Protein AF-A0A9X6TG37-F1 (afdb_monomer_lite)

Secondary structure (DSSP, 8-state):
-------S-------PPPPTTTT------------TT--TTT---------TT--GGGT----------SS-SS--S--HHHHHHHHHTT----SEEEETTTTEEEEE-TTSSSEEEEESSPP---S---TTT---S---S---S--EEEEEETTEEEEEEEETTEEEEEE--

Foldseek 3Di:
DPDDDDPPDDDDDDDDDDDLVVPDDDDDDDDDDDDPPDDPVRDDDDDDDDDPPDDVVSVDDDDDPDDADPDDDDHDPDDVVVQVVQVVVVHDDDQKDDPDVQQWMWGQDPVNPDIDTDGVDDDDDPDDQDLVRGPPPDDDPDLAFDDWHFHQDPVGTFIWGQDPVGIDTDDPD

Structure (mmCIF, N/CA/C/O backbone):
data_AF-A0A9X6TG37-F1
#
_entry.id   AF-A0A9X6TG37-F1
#
loop_
_atom_site.group_PDB
_atom_site.id
_atom_site.type_symbol
_atom_site.label_atom_id
_atom_site.label_alt_id
_atom_site.label_comp_id
_atom_site.label_asym_id
_atom_site.label_entity_id
_atom_site.label_seq_id
_atom_site.pdbx_PDB_ins_code
_atom_site.Cartn_x
_atom_site.Cartn_y
_atom_site.Cartn_z
_atom_site.occupancy
_atom_site.B_iso_or_equiv
_atom_site.auth_seq_id
_atom_site.auth_comp_id
_atom_site.auth_asym_id
_atom_site.auth_atom_id
_atom_site.pdbx_PDB_model_num
ATOM 1 N N . ASP A 1 1 ? -23.877 -13.218 6.110 1.00 38.78 1 ASP A N 1
ATOM 2 C CA . ASP A 1 1 ? -23.229 -14.405 6.697 1.00 38.78 1 ASP A CA 1
ATOM 3 C C . ASP A 1 1 ? -23.545 -14.501 8.177 1.00 38.78 1 ASP A C 1
ATOM 5 O O . ASP A 1 1 ? -23.218 -13.594 8.930 1.00 38.78 1 ASP A O 1
ATOM 9 N N . ASN A 1 2 ? -24.255 -15.559 8.577 1.00 43.53 2 ASN A N 1
ATOM 10 C CA . ASN A 1 2 ? -24.722 -15.786 9.951 1.00 43.53 2 ASN A CA 1
ATOM 11 C C . ASN A 1 2 ? -23.602 -16.375 10.820 1.00 43.53 2 ASN A C 1
ATOM 13 O O . ASN A 1 2 ? -23.724 -17.486 11.332 1.00 43.53 2 ASN A O 1
ATOM 17 N N . VAL A 1 3 ? -22.485 -15.660 10.945 1.00 57.84 3 VAL A N 1
ATOM 18 C CA . VAL A 1 3 ? -21.453 -16.026 11.917 1.00 57.84 3 VAL A CA 1
ATOM 19 C C . VAL A 1 3 ? -21.897 -15.487 13.272 1.00 57.84 3 VAL A C 1
ATOM 21 O O . VAL A 1 3 ? -21.962 -14.275 13.479 1.00 57.84 3 VAL A O 1
ATOM 24 N N . HIS A 1 4 ? -22.275 -16.394 14.169 1.00 60.66 4 HIS A N 1
ATOM 25 C CA . HIS A 1 4 ? -22.662 -16.051 15.530 1.00 60.66 4 HIS A CA 1
ATOM 26 C C . HIS A 1 4 ? -21.404 -16.069 16.399 1.00 60.66 4 HIS A C 1
ATOM 28 O O . HIS A 1 4 ? -20.782 -17.114 16.564 1.00 60.66 4 HIS A O 1
ATOM 34 N N . TYR A 1 5 ? -21.018 -14.906 16.917 1.00 71.12 5 TYR A N 1
ATOM 35 C CA . TYR A 1 5 ? -19.985 -14.793 17.943 1.00 71.12 5 TYR A CA 1
ATOM 36 C C . TYR A 1 5 ? -20.671 -14.613 19.293 1.00 71.12 5 TYR A C 1
ATOM 38 O O . TYR A 1 5 ? -21.606 -13.811 19.397 1.00 71.12 5 TYR A O 1
ATOM 46 N N . ASP A 1 6 ? -20.200 -15.325 20.311 1.00 81.69 6 ASP A N 1
ATOM 47 C CA . ASP A 1 6 ? -20.588 -15.044 21.688 1.00 81.69 6 ASP A CA 1
ATOM 48 C C . ASP A 1 6 ? -19.812 -13.821 22.183 1.00 81.69 6 ASP A C 1
ATOM 50 O O . ASP A 1 6 ? -18.590 -13.725 22.042 1.00 81.69 6 ASP A O 1
ATOM 54 N N . ILE A 1 7 ? -20.536 -12.843 22.729 1.00 84.12 7 ILE A N 1
ATOM 55 C CA . ILE A 1 7 ? -19.933 -11.611 23.237 1.00 84.12 7 ILE A CA 1
ATOM 56 C C . ILE A 1 7 ? -19.360 -11.904 24.618 1.00 84.12 7 ILE A C 1
ATOM 58 O O . ILE A 1 7 ? -20.092 -12.039 25.596 1.00 84.12 7 ILE A O 1
ATOM 62 N N . TRP A 1 8 ? -18.037 -11.986 24.687 1.00 83.81 8 TRP A N 1
ATOM 63 C CA . TRP A 1 8 ? -17.321 -12.209 25.938 1.00 83.81 8 TRP A CA 1
ATOM 64 C C . TRP A 1 8 ? -17.084 -10.919 26.739 1.00 83.81 8 TRP A C 1
ATOM 66 O O . TRP A 1 8 ? -17.199 -10.915 27.963 1.00 83.81 8 TRP A O 1
ATOM 76 N N . HIS A 1 9 ? -16.788 -9.814 26.051 1.00 84.00 9 HIS A N 1
ATOM 77 C CA . HIS A 1 9 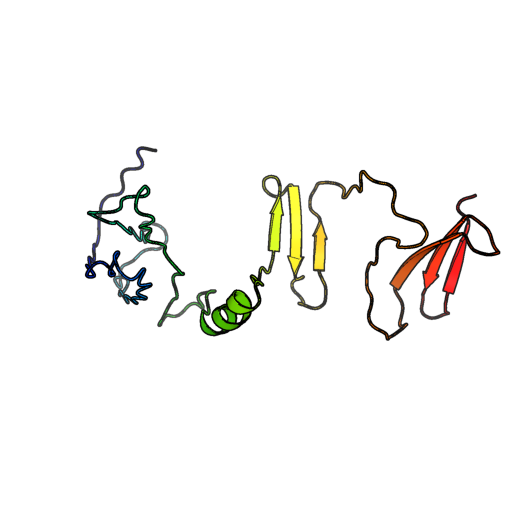? -16.606 -8.481 26.635 1.00 84.00 9 HIS A CA 1
ATOM 78 C C . HIS A 1 9 ? -17.100 -7.423 25.650 1.00 84.00 9 HIS A C 1
ATOM 80 O O . HIS A 1 9 ? -16.867 -7.548 24.447 1.00 84.00 9 HIS A O 1
ATOM 86 N N . GLU A 1 10 ? -17.770 -6.384 26.148 1.00 87.81 10 GLU A N 1
ATOM 87 C CA . GLU A 1 10 ? -18.306 -5.297 25.326 1.00 87.81 10 GLU A CA 1
ATOM 88 C C . GLU A 1 10 ? -18.068 -3.941 25.995 1.00 87.81 10 GLU A C 1
ATOM 90 O O . GLU A 1 10 ? -18.405 -3.738 27.161 1.00 87.81 10 GLU A O 1
ATOM 95 N N . GLU A 1 11 ? -17.534 -2.994 25.225 1.00 86.06 11 GLU A N 1
ATOM 96 C CA . GLU A 1 11 ? -17.462 -1.583 25.594 1.00 86.06 11 GLU A CA 1
ATOM 97 C C . GLU A 1 11 ? -18.229 -0.760 24.562 1.00 86.06 11 GLU A C 1
ATOM 99 O O . GLU A 1 11 ? -18.062 -0.940 23.355 1.00 86.06 11 GLU A O 1
ATOM 104 N N . LYS A 1 12 ? -19.082 0.148 25.043 1.00 86.50 12 LYS A N 1
ATOM 105 C CA . LYS A 1 12 ? -19.905 1.028 24.211 1.00 86.50 12 LYS A CA 1
ATOM 106 C C . LYS A 1 12 ? -19.627 2.479 24.564 1.00 86.50 12 LYS A C 1
ATOM 108 O O . LYS A 1 12 ? -19.624 2.849 25.736 1.00 86.50 12 LYS A O 1
ATOM 113 N N . VAL A 1 13 ? -19.457 3.301 23.536 1.00 86.56 13 VAL A N 1
ATOM 114 C CA . VAL A 1 13 ? -19.396 4.756 23.653 1.00 86.56 13 VAL A CA 1
ATOM 115 C C . VAL A 1 13 ? -20.305 5.370 22.599 1.00 86.56 13 VAL A C 1
ATOM 117 O O . VAL A 1 13 ? -20.341 4.909 21.459 1.00 86.56 13 VAL A O 1
ATOM 120 N N . SER A 1 14 ? -21.031 6.412 22.988 1.00 87.00 14 SER A N 1
ATOM 121 C CA . SER A 1 14 ? -21.884 7.185 22.090 1.00 87.00 14 SER A CA 1
ATOM 122 C C . SER A 1 14 ? -21.333 8.596 21.961 1.00 87.00 14 SER A C 1
ATOM 124 O O . SER A 1 14 ? -20.817 9.164 22.925 1.00 87.00 14 SER A O 1
ATOM 126 N N . PHE A 1 15 ? -21.464 9.165 20.770 1.00 83.81 15 PHE A N 1
ATOM 127 C CA . PHE A 1 15 ? -21.103 10.546 20.488 1.00 83.81 15 PHE A CA 1
ATOM 128 C C . PHE A 1 15 ? -22.316 11.270 19.917 1.00 83.81 15 PHE A C 1
ATOM 130 O O . PHE A 1 15 ? -23.077 10.682 19.149 1.00 83.81 15 PHE A O 1
ATOM 137 N N . ASP A 1 16 ? -22.464 12.548 20.260 1.00 85.12 16 ASP A N 1
ATOM 138 C CA . ASP A 1 16 ? -23.498 13.390 19.665 1.00 85.12 16 ASP A CA 1
ATOM 139 C C . ASP A 1 16 ? -23.266 13.550 18.157 1.00 85.12 16 ASP A C 1
ATOM 141 O O . ASP A 1 16 ? -22.122 13.666 17.694 1.00 85.12 16 ASP A O 1
ATOM 145 N N . ALA A 1 17 ? -24.361 13.578 17.396 1.00 77.19 17 ALA A N 1
ATOM 146 C CA . ALA A 1 17 ? -24.312 13.753 15.953 1.00 77.19 17 ALA A CA 1
ATOM 147 C C . ALA A 1 17 ? -23.745 15.141 15.574 1.00 77.19 17 ALA A C 1
ATOM 149 O O . ALA A 1 17 ? -24.083 16.142 16.214 1.00 77.19 17 ALA A O 1
ATOM 150 N N . PRO A 1 18 ? -22.899 15.233 14.529 1.00 76.69 18 PRO A N 1
ATOM 151 C CA . PRO A 1 18 ? -22.459 16.517 13.987 1.00 76.69 18 PRO A CA 1
ATOM 152 C C . PRO A 1 18 ? -23.633 17.306 13.387 1.00 76.69 18 PRO A C 1
ATOM 154 O O . PRO A 1 18 ? -24.632 16.726 12.956 1.00 76.69 18 PRO A O 1
ATOM 157 N N . SER A 1 19 ? -23.508 18.636 13.311 1.00 73.38 19 SER A N 1
ATOM 158 C CA . SER A 1 19 ? -24.548 19.472 12.703 1.00 73.38 19 SER A CA 1
ATOM 159 C C . SER A 1 19 ? -24.675 19.201 11.205 1.00 73.38 19 SER A C 1
ATOM 161 O O . SER A 1 19 ? -23.759 19.469 10.424 1.00 73.38 19 SER A O 1
ATOM 163 N N . THR A 1 20 ? -25.851 18.739 10.785 1.00 72.31 20 THR A N 1
ATOM 164 C CA . THR A 1 20 ? -26.191 18.539 9.369 1.00 72.31 20 THR A CA 1
ATOM 165 C C . THR A 1 20 ? -26.481 19.851 8.640 1.00 72.31 20 THR A C 1
ATOM 167 O O . THR A 1 20 ? -26.357 19.907 7.422 1.00 72.31 20 THR A O 1
ATOM 170 N N . PHE A 1 21 ? -26.829 20.920 9.367 1.00 69.81 21 PHE A N 1
ATOM 171 C CA . PHE A 1 21 ? -27.126 22.232 8.782 1.00 69.81 21 PHE A CA 1
ATOM 172 C C . PHE A 1 21 ? -25.862 22.957 8.296 1.00 69.81 21 PHE A C 1
ATOM 174 O O . PHE A 1 21 ? -25.893 23.615 7.260 1.00 69.81 21 PHE A O 1
ATOM 181 N N . TYR A 1 22 ? -24.750 22.817 9.025 1.00 72.06 22 TYR A N 1
ATOM 182 C CA . TYR A 1 22 ? -23.466 23.443 8.682 1.00 72.06 22 TYR A CA 1
ATOM 183 C C . TYR A 1 22 ? -22.498 22.500 7.948 1.00 72.06 22 TYR A C 1
ATOM 185 O O . TYR A 1 22 ? -21.481 22.960 7.436 1.00 72.06 22 TYR A O 1
ATOM 193 N N . GLY A 1 23 ? -22.826 21.204 7.847 1.00 68.81 23 GLY A N 1
ATOM 194 C CA . GLY A 1 23 ? -21.965 20.203 7.209 1.00 68.81 23 GLY A CA 1
ATOM 195 C C . GLY A 1 23 ? -20.727 19.863 8.042 1.00 68.81 23 GLY A C 1
ATOM 196 O O . GLY A 1 23 ? -19.646 19.658 7.490 1.00 68.81 23 GLY A O 1
ATOM 197 N N . ASP A 1 24 ? -20.867 19.837 9.369 1.00 72.75 24 ASP A N 1
ATOM 198 C CA . ASP A 1 24 ? -19.736 19.685 10.282 1.00 72.75 24 ASP A CA 1
ATOM 199 C C . ASP A 1 24 ? -19.097 18.295 10.190 1.00 72.75 24 ASP A C 1
ATOM 201 O O . ASP A 1 24 ? -19.766 17.262 10.251 1.00 72.75 24 ASP A O 1
ATOM 205 N N . ILE A 1 25 ? -17.765 18.266 10.153 1.00 75.88 25 ILE A N 1
ATOM 206 C CA . ILE A 1 25 ? -16.980 17.038 10.288 1.00 75.88 25 ILE A CA 1
ATOM 207 C C . ILE A 1 25 ? -16.418 16.987 11.710 1.00 75.88 25 ILE A C 1
ATOM 209 O O . ILE A 1 25 ? -15.515 17.744 12.067 1.00 75.88 25 ILE A O 1
ATOM 213 N N . GLN A 1 26 ? -16.940 16.074 12.527 1.00 76.25 26 GLN A N 1
ATOM 214 C CA . GLN A 1 26 ? -16.456 15.820 13.886 1.00 76.25 26 GLN A CA 1
ATOM 215 C C . GLN A 1 26 ? -15.486 14.633 13.886 1.00 76.25 26 GLN A C 1
ATOM 217 O O . GLN A 1 26 ? -15.778 13.578 13.327 1.00 76.25 26 GLN A O 1
ATOM 222 N N . ARG A 1 27 ? -14.337 14.786 14.552 1.00 76.69 27 ARG A N 1
ATOM 223 C CA . ARG A 1 27 ? -13.378 13.696 14.788 1.00 76.69 27 ARG A CA 1
ATOM 224 C C . ARG A 1 27 ? -13.383 13.338 16.263 1.00 76.69 27 ARG A C 1
ATOM 226 O O . ARG A 1 27 ? -13.192 14.202 17.117 1.00 76.69 27 ARG A O 1
ATOM 233 N N . ARG A 1 28 ? -13.599 12.061 16.558 1.00 79.50 28 ARG A N 1
ATOM 234 C CA . ARG A 1 28 ? -13.618 11.521 17.918 1.00 79.50 28 ARG A CA 1
ATOM 235 C C . ARG A 1 28 ? -12.600 10.395 18.014 1.00 79.50 28 ARG A C 1
ATOM 237 O O . ARG A 1 28 ? -12.406 9.654 17.056 1.00 79.50 28 ARG A O 1
ATOM 244 N N . ALA A 1 29 ? -11.956 10.294 19.168 1.00 79.81 29 ALA A N 1
ATOM 245 C CA . ALA A 1 29 ? -11.069 9.191 19.497 1.00 79.81 29 ALA A CA 1
ATOM 246 C C . ALA A 1 29 ? -11.658 8.442 20.690 1.00 79.81 29 ALA A C 1
ATOM 248 O O . ALA A 1 29 ? -12.157 9.062 21.631 1.00 79.81 29 ALA A O 1
ATOM 249 N N . PHE A 1 30 ? -11.592 7.117 20.638 1.00 82.31 30 PHE A N 1
ATOM 250 C CA . PHE A 1 30 ? -11.981 6.242 21.730 1.00 82.31 30 PHE A CA 1
ATOM 251 C C . PHE A 1 30 ? -10.863 5.233 21.958 1.00 82.31 30 PHE A C 1
ATOM 253 O O . PHE A 1 30 ? -10.434 4.556 21.025 1.00 82.31 30 PHE A O 1
ATOM 260 N N . THR A 1 31 ? -10.393 5.158 23.198 1.00 84.25 31 THR A N 1
ATOM 261 C CA . THR A 1 31 ? -9.378 4.197 23.621 1.00 84.25 31 THR A CA 1
ATOM 262 C C . THR A 1 31 ? -10.053 3.174 24.515 1.00 84.25 31 THR A C 1
ATOM 264 O O . THR A 1 31 ? -10.615 3.544 25.543 1.00 84.25 31 THR A O 1
ATOM 267 N N . PHE A 1 32 ? -9.956 1.903 24.143 1.00 84.38 32 PHE A N 1
ATOM 268 C CA . PHE A 1 32 ? -10.395 0.775 24.958 1.00 84.38 32 PHE A CA 1
ATOM 269 C C . PHE A 1 32 ? -9.187 -0.058 25.389 1.00 84.38 32 PHE A C 1
ATOM 271 O O . PHE A 1 32 ? -8.123 -0.006 24.765 1.00 84.38 32 PHE A O 1
ATOM 278 N N . THR A 1 33 ? -9.343 -0.825 26.467 1.00 86.25 33 THR A N 1
ATOM 279 C CA . THR A 1 33 ? -8.295 -1.730 26.956 1.00 86.25 33 THR A CA 1
ATOM 280 C C . THR A 1 33 ? -8.711 -3.168 26.708 1.00 86.25 33 THR A C 1
ATOM 282 O O . THR A 1 33 ? -9.726 -3.624 27.222 1.00 86.25 33 THR A O 1
ATOM 285 N N . VAL A 1 34 ? -7.902 -3.909 25.953 1.00 84.69 34 VAL A N 1
ATOM 286 C CA . VAL A 1 34 ? -8.135 -5.342 25.746 1.00 84.69 34 VAL A CA 1
ATOM 287 C C . VAL A 1 34 ? -7.949 -6.085 27.081 1.00 84.69 34 VAL A C 1
ATOM 289 O O . VAL A 1 34 ? -6.925 -5.875 27.744 1.00 84.69 34 VAL A O 1
ATOM 292 N N . PRO A 1 35 ? -8.897 -6.947 27.500 1.00 86.19 35 PRO A N 1
ATOM 293 C CA . PRO A 1 35 ? -8.775 -7.710 28.740 1.00 86.19 35 PRO A CA 1
ATOM 294 C C . PRO A 1 35 ? -7.487 -8.544 28.797 1.00 86.19 35 PRO A C 1
ATOM 296 O O . PRO A 1 35 ? -7.051 -9.116 27.800 1.00 86.19 35 PRO A O 1
ATOM 299 N N . LYS A 1 36 ? -6.876 -8.658 29.986 1.00 85.69 36 LYS A N 1
ATOM 300 C CA . LYS A 1 36 ? -5.582 -9.354 30.169 1.00 85.69 36 LYS A CA 1
ATOM 301 C C . LYS A 1 36 ? -5.605 -10.837 29.788 1.00 85.69 36 LYS A C 1
ATOM 303 O O . LYS A 1 36 ? -4.559 -11.400 29.494 1.00 85.69 36 LYS A O 1
ATOM 308 N N . ASN A 1 37 ? -6.773 -11.460 29.847 1.00 87.56 37 ASN A N 1
ATOM 309 C CA . ASN A 1 37 ? -7.030 -12.856 29.507 1.00 87.56 37 ASN A CA 1
ATOM 310 C C . ASN A 1 37 ? -7.542 -13.031 28.067 1.00 87.56 37 ASN A C 1
ATOM 312 O O . ASN A 1 37 ? -8.159 -14.045 27.759 1.00 87.56 37 ASN A O 1
ATOM 316 N N . TYR A 1 38 ? -7.317 -12.050 27.190 1.00 86.56 38 TYR A N 1
ATOM 317 C CA . TYR A 1 38 ? -7.557 -12.205 25.762 1.00 86.56 38 TYR A CA 1
ATOM 318 C C . TYR A 1 38 ? -6.605 -13.255 25.166 1.00 86.56 38 TYR A C 1
ATOM 320 O O . TYR A 1 38 ? -5.388 -13.062 25.188 1.00 86.56 38 TYR A O 1
ATOM 328 N N . ASP A 1 39 ? -7.158 -14.336 24.614 1.00 83.38 39 ASP A N 1
ATOM 329 C CA . ASP A 1 39 ? -6.424 -15.331 23.837 1.00 83.38 39 ASP A CA 1
ATOM 330 C C . ASP A 1 39 ? -6.599 -15.064 22.336 1.00 83.38 39 ASP A C 1
ATOM 332 O O . ASP A 1 39 ? -7.714 -15.019 21.820 1.00 83.38 39 ASP A O 1
ATOM 336 N N . ILE A 1 40 ? -5.485 -14.898 21.623 1.00 81.94 40 ILE A N 1
ATOM 337 C CA . ILE A 1 40 ? -5.472 -14.645 20.177 1.00 81.94 40 ILE A CA 1
ATOM 338 C C . ILE A 1 40 ? -5.990 -15.831 19.346 1.00 81.94 40 ILE A C 1
ATOM 340 O O . ILE A 1 40 ? -6.309 -15.645 18.175 1.00 81.94 40 ILE A O 1
ATOM 344 N N . HIS A 1 41 ? -6.027 -17.039 19.912 1.00 84.44 41 HIS A N 1
ATOM 345 C CA . HIS A 1 41 ? -6.467 -18.253 19.227 1.00 84.44 41 HIS A CA 1
ATOM 346 C C . HIS A 1 41 ? -7.965 -18.523 19.397 1.00 84.44 41 HIS A C 1
ATOM 348 O O . HIS A 1 41 ? -8.544 -19.232 18.576 1.00 84.44 41 HIS A O 1
ATOM 354 N N . GLU A 1 42 ? -8.587 -17.950 20.429 1.00 85.19 42 GLU A N 1
ATOM 355 C CA . GLU A 1 42 ? -9.996 -18.191 20.770 1.00 85.19 42 GLU A CA 1
ATOM 356 C C . GLU A 1 42 ? -10.863 -16.933 20.632 1.00 85.19 42 GLU A C 1
ATOM 358 O O . GLU A 1 42 ? -12.075 -17.036 20.443 1.00 85.19 42 GLU A O 1
ATOM 363 N N . HIS A 1 43 ? -10.266 -15.739 20.695 1.00 86.62 43 HIS A N 1
ATOM 364 C CA . HIS A 1 43 ? -10.990 -14.472 20.698 1.00 86.62 43 HIS A CA 1
ATOM 365 C C . HIS A 1 43 ? -10.673 -13.601 19.479 1.00 86.62 43 HIS A C 1
ATOM 367 O O . HIS A 1 43 ? -9.603 -13.670 18.872 1.00 86.62 43 HIS A O 1
ATOM 373 N N . ALA A 1 44 ? -11.615 -12.713 19.164 1.00 83.25 44 ALA A N 1
ATOM 374 C CA . ALA A 1 44 ? -11.470 -11.673 18.157 1.00 83.25 44 ALA A CA 1
ATOM 375 C C . ALA A 1 44 ? -11.910 -10.320 18.727 1.00 83.25 44 ALA A C 1
ATOM 377 O O . ALA A 1 44 ? -12.855 -10.239 19.513 1.00 83.25 44 ALA A O 1
ATOM 378 N N . ILE A 1 45 ? -11.249 -9.246 18.296 1.00 83.12 45 ILE A N 1
ATOM 379 C CA . ILE A 1 45 ? -11.689 -7.875 18.570 1.00 83.12 45 ILE A CA 1
ATOM 380 C C . ILE A 1 45 ? -12.561 -7.424 17.403 1.00 83.12 45 ILE A C 1
ATOM 382 O O . ILE A 1 45 ? -12.095 -7.345 16.267 1.00 83.12 45 ILE A O 1
ATOM 386 N N . VAL A 1 46 ? -13.820 -7.100 17.688 1.00 81.31 46 VAL A N 1
ATOM 387 C CA . VAL A 1 46 ? -14.767 -6.586 16.696 1.00 81.31 46 VAL A CA 1
ATOM 388 C C . VAL A 1 46 ? -15.125 -5.153 17.061 1.00 81.31 46 VAL A C 1
ATOM 390 O O . VAL A 1 46 ? -15.696 -4.902 18.118 1.00 81.31 46 VAL A O 1
ATOM 393 N N . VAL A 1 47 ? -14.814 -4.213 16.170 1.00 81.38 47 VAL A N 1
ATOM 394 C CA . VAL A 1 47 ? -15.230 -2.813 16.307 1.00 81.38 47 VAL A CA 1
ATOM 395 C C . VAL A 1 47 ? -16.467 -2.598 15.447 1.00 81.38 47 VAL A C 1
ATOM 397 O O . VAL A 1 47 ? -16.403 -2.691 14.222 1.00 81.38 47 VAL A O 1
ATOM 400 N N . LYS A 1 48 ? -17.596 -2.316 16.097 1.00 80.25 48 LYS A N 1
ATOM 401 C CA . LYS A 1 48 ? -18.847 -1.954 15.428 1.00 80.25 48 LYS A CA 1
ATOM 402 C C . LYS A 1 48 ? -19.046 -0.454 15.526 1.00 80.25 48 LYS A C 1
ATOM 404 O O . LYS A 1 48 ? -18.926 0.119 16.606 1.00 80.25 48 LYS A O 1
ATOM 409 N N . VAL A 1 49 ? -19.348 0.166 14.394 1.00 80.19 49 VAL A N 1
ATOM 410 C CA . VAL A 1 49 ? -19.705 1.579 14.328 1.00 80.19 49 VAL A CA 1
ATOM 411 C C . VAL A 1 49 ? -21.084 1.679 13.722 1.00 80.19 49 VAL A C 1
ATOM 413 O O . VAL A 1 49 ? -21.328 1.192 12.621 1.00 80.19 49 VAL A O 1
ATOM 416 N N . GLU A 1 50 ? -21.980 2.293 14.476 1.00 79.38 50 GLU A N 1
ATOM 417 C CA . GLU A 1 50 ? -23.390 2.384 14.144 1.00 79.38 50 GLU A CA 1
ATOM 418 C C . GLU A 1 50 ? -23.808 3.851 14.204 1.00 79.38 50 GLU A C 1
ATOM 420 O O . GLU A 1 50 ? -23.337 4.622 15.042 1.00 79.38 50 GLU A O 1
ATOM 425 N N . SER A 1 51 ? -24.686 4.243 13.287 1.00 76.12 51 SER A N 1
ATOM 426 C CA . SER A 1 51 ? -25.349 5.539 13.315 1.00 76.12 51 SER A CA 1
ATOM 427 C C . SER A 1 51 ? -26.836 5.278 13.484 1.00 76.12 51 SER A C 1
ATOM 429 O O . SER A 1 51 ? -27.453 4.697 12.594 1.00 76.12 51 SER A O 1
ATOM 431 N N . ALA A 1 52 ? -27.397 5.674 14.629 1.00 75.88 52 ALA A N 1
ATOM 432 C CA . ALA A 1 52 ? -28.822 5.490 14.908 1.00 75.88 52 ALA A CA 1
ATOM 433 C C . ALA A 1 52 ? -29.708 6.246 13.900 1.00 75.88 52 ALA A C 1
ATOM 435 O O . ALA A 1 52 ? -30.764 5.751 13.519 1.00 75.88 52 ALA A O 1
ATOM 436 N N . ASP A 1 53 ? -29.224 7.396 13.421 1.00 73.06 53 ASP A N 1
ATOM 437 C CA . ASP A 1 53 ? -29.934 8.301 12.511 1.00 73.06 53 ASP A CA 1
ATOM 438 C C . ASP A 1 53 ? -29.246 8.421 11.139 1.00 73.06 53 ASP A C 1
ATOM 440 O O . ASP A 1 53 ? -29.414 9.417 10.432 1.00 73.06 53 ASP A O 1
ATOM 444 N N . GLY A 1 54 ? -28.425 7.432 10.768 1.00 69.62 54 GLY A N 1
ATOM 445 C CA . GLY A 1 54 ? -27.688 7.435 9.507 1.00 69.62 54 GLY A CA 1
ATOM 446 C C . GLY A 1 54 ? -28.634 7.452 8.307 1.00 69.62 54 GLY A C 1
ATOM 447 O O . GLY A 1 54 ? -29.283 6.455 8.001 1.00 69.62 54 GLY A O 1
ATOM 448 N N . ASP A 1 55 ? -28.687 8.577 7.600 1.00 69.69 55 ASP A N 1
ATOM 449 C CA . ASP A 1 55 ? -29.482 8.779 6.393 1.00 69.69 55 ASP A CA 1
ATOM 450 C C . ASP A 1 55 ? -28.566 9.171 5.223 1.00 69.69 55 ASP A C 1
ATOM 452 O O . ASP A 1 55 ? -28.094 10.312 5.114 1.00 69.69 55 ASP A O 1
ATOM 456 N N . ILE A 1 56 ? -28.323 8.204 4.332 1.00 66.94 56 ILE A N 1
ATOM 457 C CA . ILE A 1 56 ? -27.483 8.372 3.135 1.00 66.94 56 ILE A CA 1
ATOM 458 C C . ILE A 1 56 ? -28.049 9.472 2.226 1.00 66.94 56 ILE A C 1
ATOM 460 O O . ILE A 1 56 ? -27.285 10.216 1.612 1.00 66.94 56 ILE A O 1
ATOM 464 N N . SER A 1 57 ? -29.378 9.633 2.173 1.00 67.69 57 SER A N 1
ATOM 465 C CA . SER A 1 57 ? -30.024 10.652 1.332 1.00 67.69 57 SER A CA 1
ATOM 466 C C . SER A 1 57 ? -29.721 12.081 1.791 1.00 67.69 57 SER A C 1
ATOM 468 O O . SER A 1 57 ? -29.788 13.016 0.996 1.00 67.69 57 SER A O 1
ATOM 470 N N . LYS A 1 58 ? -29.326 12.242 3.060 1.00 66.88 58 LYS A N 1
ATOM 471 C CA . LYS A 1 58 ? -28.938 13.516 3.675 1.00 66.88 58 LYS A CA 1
ATOM 472 C C . LYS A 1 58 ? -27.421 13.708 3.745 1.00 66.88 58 LYS A C 1
ATOM 474 O O . LYS A 1 58 ? -26.959 14.618 4.427 1.00 66.88 58 LYS A O 1
ATOM 479 N N . GLY A 1 59 ? -26.641 12.854 3.073 1.00 64.06 59 GLY A N 1
ATOM 480 C CA . GLY A 1 59 ? -25.178 12.940 3.054 1.00 64.06 59 GLY A CA 1
ATOM 481 C C . GLY A 1 59 ? -24.525 12.652 4.407 1.00 64.06 59 GLY A C 1
ATOM 482 O O . GLY A 1 59 ? -23.381 13.041 4.628 1.00 64.06 59 GLY A O 1
ATOM 483 N N . THR A 1 60 ? -25.239 11.988 5.320 1.00 69.19 60 THR A N 1
ATOM 484 C CA . THR A 1 60 ? -24.672 11.583 6.609 1.00 69.19 60 THR A CA 1
ATOM 485 C C . THR A 1 60 ? -23.948 10.253 6.450 1.00 69.19 60 THR A C 1
ATOM 487 O O . THR A 1 60 ? -24.481 9.292 5.894 1.00 69.19 60 THR A O 1
ATOM 490 N N . ALA A 1 61 ? -22.705 10.205 6.913 1.00 69.12 61 ALA A N 1
ATOM 491 C CA . ALA A 1 61 ? -21.895 9.001 6.909 1.00 69.12 61 ALA A CA 1
ATOM 492 C C . ALA A 1 61 ? -21.036 8.978 8.169 1.00 69.12 61 ALA A C 1
ATOM 494 O O . ALA A 1 61 ? -20.558 10.015 8.631 1.00 69.12 61 ALA A O 1
ATOM 495 N N . VAL A 1 62 ? -20.820 7.782 8.703 1.00 72.12 62 VAL A N 1
ATOM 496 C CA . VAL A 1 62 ? -19.818 7.539 9.736 1.00 72.12 62 VAL A CA 1
ATOM 497 C C . VAL A 1 62 ? -18.793 6.588 9.143 1.00 72.12 62 VAL A C 1
ATOM 499 O O . VAL A 1 62 ? -19.150 5.572 8.552 1.00 72.12 62 VAL A O 1
ATOM 502 N N . CYS A 1 63 ? -17.516 6.929 9.275 1.00 70.00 63 CYS A N 1
ATOM 503 C CA . CYS A 1 63 ? -16.415 6.099 8.817 1.00 70.00 63 CYS A CA 1
ATOM 504 C C . CYS A 1 63 ? -15.415 5.869 9.950 1.00 70.00 63 CYS A C 1
ATOM 506 O O . CYS A 1 63 ? -15.211 6.721 10.818 1.00 70.00 63 CYS A O 1
ATOM 508 N N . VAL A 1 64 ? -14.779 4.699 9.934 1.00 70.50 64 VAL A N 1
ATOM 509 C CA . VAL A 1 64 ? -13.637 4.412 10.803 1.00 70.50 64 VAL A CA 1
ATOM 510 C C . VAL A 1 64 ? -12.385 4.907 10.095 1.00 70.50 64 VAL A C 1
ATOM 512 O O . VAL A 1 64 ? -12.033 4.415 9.028 1.00 70.50 64 VAL A O 1
ATOM 515 N N . SER A 1 65 ? -11.720 5.891 10.696 1.00 62.94 65 SER A N 1
ATOM 516 C CA . SER A 1 65 ? -10.512 6.514 10.140 1.00 62.94 65 SER A CA 1
ATOM 517 C C . SER A 1 65 ? -9.235 5.684 10.356 1.00 62.94 65 SER A C 1
ATOM 519 O O . SER A 1 65 ? -8.205 5.981 9.752 1.00 62.94 65 SER A O 1
ATOM 521 N N . GLY A 1 66 ? -9.290 4.679 11.238 1.00 66.00 66 GLY A N 1
ATOM 522 C CA . GLY A 1 66 ? -8.192 3.768 11.569 1.00 66.00 66 GLY A CA 1
ATOM 523 C C . GLY A 1 66 ? -8.297 3.217 12.996 1.00 66.00 66 GLY A C 1
ATOM 524 O O . GLY A 1 66 ? -9.048 3.746 13.815 1.00 66.00 66 GLY A O 1
ATOM 525 N N . ILE A 1 67 ? -7.534 2.161 13.293 1.00 72.06 67 ILE A N 1
ATOM 526 C CA . ILE A 1 67 ? -7.339 1.612 14.644 1.00 72.06 67 ILE A CA 1
ATOM 527 C C . ILE A 1 67 ? -5.832 1.578 14.905 1.00 72.06 67 ILE A C 1
ATOM 529 O O . ILE A 1 67 ? -5.080 1.035 14.099 1.00 72.06 67 ILE A O 1
ATOM 533 N N . GLN A 1 68 ? -5.392 2.151 16.025 1.00 70.06 68 GLN A N 1
ATOM 534 C CA . GLN A 1 68 ? -3.985 2.194 16.426 1.00 70.06 68 GLN A CA 1
ATOM 535 C C . GLN A 1 68 ? -3.818 1.563 17.812 1.00 70.06 68 GLN A C 1
ATOM 537 O O . GLN A 1 68 ? -4.613 1.821 18.717 1.00 70.06 68 GLN A O 1
ATOM 542 N N . LEU A 1 69 ? -2.761 0.769 18.004 1.00 69.50 69 LEU A N 1
ATOM 543 C CA . LEU A 1 69 ? -2.352 0.338 19.337 1.00 69.50 69 LEU A CA 1
ATOM 544 C C . LEU A 1 69 ? -1.662 1.510 20.034 1.00 69.50 69 LEU A C 1
ATOM 546 O O . LEU A 1 69 ? -0.572 1.931 19.653 1.00 69.50 69 LEU A O 1
ATOM 550 N N . VAL A 1 70 ? -2.309 2.027 21.072 1.00 64.62 70 VAL A N 1
ATOM 551 C CA . VAL A 1 70 ? -1.788 3.149 21.864 1.00 64.62 70 VAL A CA 1
ATOM 552 C C . VAL A 1 70 ? -0.635 2.694 22.768 1.00 64.62 70 VAL A C 1
ATOM 554 O O . VAL A 1 70 ? 0.363 3.395 22.910 1.00 64.62 70 VAL A O 1
ATOM 557 N N . THR A 1 71 ? -0.741 1.494 23.342 1.00 63.00 71 THR A N 1
ATOM 558 C CA . THR A 1 71 ? 0.275 0.904 24.220 1.00 63.00 71 THR A CA 1
ATOM 559 C C . THR A 1 71 ? 0.181 -0.617 24.182 1.00 63.00 71 THR A C 1
ATOM 561 O O . THR A 1 71 ? -0.889 -1.189 24.372 1.00 63.00 71 THR A O 1
ATOM 564 N N . GLY A 1 72 ? 1.307 -1.298 23.970 1.00 60.28 72 GLY A N 1
ATOM 565 C CA . GLY A 1 72 ? 1.378 -2.757 24.015 1.00 60.28 72 GLY A CA 1
ATOM 566 C C . GLY A 1 72 ? 2.743 -3.292 23.590 1.00 60.28 72 GLY A C 1
ATOM 567 O O . GLY A 1 72 ? 3.634 -2.537 23.212 1.00 60.28 72 GLY A O 1
ATOM 568 N N . ARG A 1 73 ? 2.925 -4.613 23.701 1.00 48.97 73 ARG A N 1
ATOM 569 C CA . ARG A 1 73 ? 4.214 -5.286 23.453 1.00 48.97 73 ARG A CA 1
ATOM 570 C C . ARG A 1 73 ? 4.558 -5.433 21.962 1.00 48.97 73 ARG A C 1
ATOM 572 O O . ARG A 1 73 ? 5.718 -5.671 21.641 1.00 48.97 73 ARG A O 1
ATOM 579 N N . TYR A 1 74 ? 3.579 -5.296 21.069 1.00 48.78 74 TYR A N 1
ATOM 580 C CA . TYR A 1 74 ? 3.740 -5.481 19.625 1.00 48.78 74 TYR A CA 1
ATOM 581 C C . TYR A 1 74 ? 3.501 -4.161 18.883 1.00 48.78 74 TYR A C 1
ATOM 583 O O . TYR A 1 74 ? 2.594 -3.434 19.265 1.00 48.78 74 TYR A O 1
ATOM 591 N N . PRO A 1 75 ? 4.274 -3.818 17.843 1.00 42.69 75 PRO A N 1
ATOM 592 C CA . PRO A 1 75 ? 4.034 -2.606 17.062 1.00 42.69 75 PRO A CA 1
ATOM 593 C C . PRO A 1 75 ? 2.725 -2.724 16.261 1.00 42.69 75 PRO A C 1
ATOM 595 O O . PRO A 1 75 ? 2.522 -3.718 15.568 1.00 42.69 75 PRO A O 1
ATOM 598 N N . SER A 1 76 ? 1.844 -1.716 16.317 1.00 48.16 76 SER A N 1
ATOM 599 C CA . SER A 1 76 ? 0.725 -1.594 15.369 1.00 48.16 76 SER A CA 1
ATOM 600 C C . SER A 1 76 ? 1.114 -0.718 14.188 1.00 48.16 76 SER A C 1
ATOM 602 O O . SER A 1 76 ? 1.558 0.414 14.373 1.00 48.16 76 SER A O 1
ATOM 604 N N . MET A 1 77 ? 0.886 -1.218 12.979 1.00 46.06 77 MET A N 1
ATOM 605 C CA . MET A 1 77 ? 1.071 -0.481 11.732 1.00 46.06 77 MET A CA 1
ATOM 606 C C . MET A 1 77 ? -0.138 0.427 11.450 1.00 46.06 77 MET A C 1
ATOM 608 O O . MET A 1 77 ? -0.986 0.080 10.638 1.00 46.06 77 MET A O 1
ATOM 612 N N . TYR A 1 78 ? -0.248 1.570 12.130 1.00 48.59 78 TYR A N 1
ATOM 613 C CA . TYR A 1 78 ? -1.046 2.707 11.646 1.00 48.59 78 TYR A CA 1
ATOM 614 C C . TYR A 1 78 ? -0.613 3.985 12.378 1.00 48.59 78 TYR A C 1
ATOM 616 O O . TYR A 1 78 ? -0.794 4.087 13.590 1.00 48.59 78 TYR A O 1
ATOM 624 N N . GLU A 1 79 ? -0.023 4.948 11.664 1.00 48.94 79 GLU A N 1
ATOM 625 C CA . GLU A 1 79 ? 0.383 6.251 12.209 1.00 48.94 79 GLU A CA 1
ATOM 626 C C . GLU A 1 79 ? -0.295 7.383 11.422 1.00 48.94 79 GLU A C 1
ATOM 628 O O . GLU A 1 79 ? 0.036 7.669 10.273 1.00 48.94 79 GLU A O 1
ATOM 633 N N . TRP A 1 80 ? -1.269 8.041 12.053 1.00 48.66 80 TRP A N 1
ATOM 634 C CA . TRP A 1 80 ? -2.127 9.051 11.418 1.00 48.66 80 TRP A CA 1
ATOM 635 C C . TRP A 1 80 ? -1.416 10.376 11.093 1.00 48.66 80 TRP A C 1
ATOM 637 O O . TRP A 1 80 ? -1.779 11.054 10.128 1.00 48.66 80 TRP A O 1
ATOM 647 N N . GLN A 1 81 ? -0.402 10.778 11.873 1.00 49.44 81 GLN A N 1
ATOM 648 C CA . GLN A 1 81 ? 0.268 12.070 11.655 1.00 49.44 81 GLN A CA 1
ATOM 649 C C . GLN A 1 81 ? 0.971 12.134 10.294 1.00 49.44 81 GLN A C 1
ATOM 651 O O . GLN A 1 81 ? 0.897 13.172 9.635 1.00 49.44 81 GLN A O 1
ATOM 656 N N . ALA A 1 82 ? 1.537 11.018 9.827 1.00 48.44 82 ALA A N 1
ATOM 657 C CA . ALA A 1 82 ? 2.128 10.917 8.495 1.00 48.44 82 ALA A CA 1
ATOM 658 C C . ALA A 1 82 ? 1.076 11.002 7.367 1.00 48.44 82 ALA A C 1
ATOM 660 O O . ALA A 1 82 ? 1.342 11.566 6.312 1.00 48.44 82 ALA A O 1
ATOM 661 N N . GLN A 1 83 ? -0.145 10.512 7.598 1.00 44.97 83 GLN A N 1
ATOM 662 C CA . GLN A 1 83 ? -1.190 10.421 6.573 1.00 44.97 83 GLN A CA 1
ATOM 663 C C . GLN A 1 83 ? -1.977 11.729 6.384 1.00 44.97 83 GLN A C 1
ATOM 665 O O . GLN A 1 83 ? -2.471 12.011 5.295 1.00 44.97 83 GLN A O 1
ATOM 670 N N . SER A 1 84 ? -2.087 12.561 7.425 1.00 43.72 84 SER A N 1
ATOM 671 C CA . SER A 1 84 ? -2.895 13.786 7.359 1.00 43.72 84 SER A CA 1
ATOM 672 C C . SER A 1 84 ? -2.353 14.833 6.374 1.00 43.72 84 SER A C 1
ATOM 674 O O . SER A 1 84 ? -3.149 15.473 5.695 1.00 43.72 84 SER A O 1
ATOM 676 N N . ALA A 1 85 ? -1.029 14.980 6.241 1.00 45.75 85 ALA A N 1
ATOM 677 C CA . ALA A 1 85 ? -0.419 15.901 5.275 1.00 45.75 85 ALA A CA 1
ATOM 678 C C . ALA A 1 85 ? -0.519 15.381 3.827 1.00 45.75 85 ALA A C 1
ATOM 680 O O . ALA A 1 85 ? -0.760 16.158 2.905 1.00 45.75 85 ALA A O 1
ATOM 681 N N . GLU A 1 86 ? -0.400 14.065 3.645 1.00 46.12 86 GLU A N 1
ATOM 682 C CA . GLU A 1 86 ? -0.483 13.370 2.351 1.00 46.12 86 GLU A CA 1
ATOM 683 C C . GLU A 1 86 ? -1.912 13.416 1.768 1.00 46.12 86 GLU A C 1
ATOM 685 O O . GLU A 1 86 ? -2.110 13.719 0.592 1.00 46.12 86 GLU A O 1
ATOM 690 N N . VAL A 1 87 ? -2.944 13.255 2.606 1.00 43.84 87 VAL A N 1
ATOM 691 C CA . VAL A 1 87 ? -4.354 13.312 2.171 1.00 43.84 87 VAL A CA 1
ATOM 692 C C . VAL A 1 87 ? -4.764 14.710 1.680 1.00 43.84 87 VAL A C 1
ATOM 694 O O . VAL A 1 87 ? -5.524 14.808 0.718 1.00 43.84 87 VAL A O 1
ATOM 697 N N . TYR A 1 88 ? -4.233 15.800 2.255 1.00 42.97 88 TYR A N 1
ATOM 698 C CA . TYR A 1 88 ? -4.458 17.159 1.722 1.00 42.97 88 TYR A CA 1
ATOM 699 C C . TYR A 1 88 ? -3.783 17.385 0.359 1.00 42.97 88 TYR A C 1
ATOM 701 O O . TYR A 1 88 ? -4.247 18.223 -0.414 1.00 42.97 88 TYR A O 1
ATOM 709 N N . ALA A 1 89 ? -2.727 16.628 0.049 1.00 48.16 89 ALA A N 1
ATOM 710 C CA . ALA A 1 89 ? -2.072 16.613 -1.258 1.00 48.16 89 ALA A CA 1
ATOM 711 C C . ALA A 1 89 ? -2.711 15.610 -2.245 1.00 48.16 89 ALA A C 1
ATOM 713 O O . ALA A 1 89 ? -2.289 15.535 -3.399 1.00 48.16 89 ALA A O 1
ATOM 714 N N . GLY A 1 90 ? -3.739 14.861 -1.822 1.00 40.59 90 GLY A N 1
ATOM 715 C CA . GLY A 1 90 ? -4.409 13.845 -2.637 1.00 40.59 90 GLY A CA 1
ATOM 716 C C . GLY A 1 90 ? -3.616 12.544 -2.800 1.00 40.59 90 GLY A C 1
ATOM 717 O O . GLY A 1 90 ? -3.947 11.746 -3.678 1.00 40.59 90 GLY A O 1
ATOM 718 N N . THR A 1 91 ? -2.585 12.313 -1.984 1.00 46.44 91 THR A N 1
ATOM 719 C CA . THR A 1 91 ? -1.765 11.097 -2.012 1.00 46.44 91 THR A CA 1
ATOM 720 C C . THR A 1 91 ? -2.145 10.166 -0.860 1.00 46.44 91 THR A C 1
ATOM 722 O O . THR A 1 91 ? -2.293 10.579 0.288 1.00 46.44 91 THR A O 1
ATOM 725 N N . MET A 1 92 ? -2.349 8.882 -1.168 1.00 52.66 92 MET A N 1
ATOM 726 C CA . MET A 1 92 ? -2.486 7.829 -0.159 1.00 52.66 92 MET A CA 1
ATOM 727 C C . MET A 1 92 ? -1.213 6.981 -0.179 1.00 52.66 92 MET A C 1
ATOM 729 O O . MET A 1 92 ? -0.940 6.361 -1.210 1.00 52.66 92 MET A O 1
ATOM 733 N N . PRO A 1 93 ? -0.440 6.926 0.918 1.00 64.31 93 PRO A N 1
ATOM 734 C CA . PRO A 1 93 ? 0.720 6.053 0.986 1.00 64.31 93 PRO A CA 1
ATOM 735 C C . PRO A 1 93 ? 0.254 4.595 1.072 1.00 64.31 93 PRO A C 1
ATOM 737 O O . PRO A 1 93 ? -0.462 4.211 1.997 1.00 64.31 93 PRO A O 1
ATOM 740 N N . ILE A 1 94 ? 0.647 3.793 0.084 1.00 71.62 94 ILE A N 1
ATOM 741 C CA . ILE A 1 94 ? 0.405 2.350 0.020 1.00 71.62 94 ILE A CA 1
ATOM 742 C C . ILE A 1 94 ? 1.737 1.644 -0.234 1.00 71.62 94 ILE A C 1
ATOM 744 O O . ILE A 1 94 ? 2.431 1.951 -1.200 1.00 71.62 94 ILE A O 1
ATOM 748 N N . ASP A 1 95 ? 2.089 0.694 0.632 1.00 80.56 95 ASP A N 1
ATOM 749 C CA . ASP A 1 95 ? 3.306 -0.108 0.458 1.00 80.56 95 ASP A CA 1
ATOM 750 C C . ASP A 1 95 ? 3.093 -1.243 -0.550 1.00 80.56 95 ASP A C 1
ATOM 752 O O . ASP A 1 95 ? 4.065 -1.723 -1.116 1.00 80.56 95 ASP A O 1
ATOM 756 N N . GLY A 1 96 ? 1.852 -1.658 -0.830 1.00 83.75 96 GLY A N 1
ATOM 757 C CA . GLY A 1 96 ? 1.587 -2.672 -1.847 1.00 83.75 96 GLY A CA 1
ATOM 758 C C . GLY A 1 96 ? 0.118 -2.877 -2.204 1.00 83.75 96 GLY A C 1
ATOM 759 O O . GLY A 1 96 ? -0.782 -2.576 -1.422 1.00 83.75 96 GLY A O 1
ATOM 760 N N . LEU A 1 97 ? -0.108 -3.400 -3.409 1.00 86.31 97 LEU A N 1
ATOM 761 C CA . LEU A 1 97 ? -1.393 -3.829 -3.954 1.00 86.31 97 LEU A CA 1
ATOM 762 C C . LEU A 1 97 ? -1.257 -5.252 -4.483 1.00 86.31 97 LEU A C 1
ATOM 764 O O . LEU A 1 97 ? -0.344 -5.533 -5.257 1.00 86.31 97 LEU A O 1
ATOM 768 N N . GLU A 1 98 ? -2.191 -6.120 -4.108 1.00 86.81 98 GLU A N 1
ATOM 769 C CA . GLU A 1 98 ? -2.293 -7.487 -4.613 1.00 86.81 98 GLU A CA 1
ATOM 770 C C . GLU A 1 98 ? -3.487 -7.616 -5.567 1.00 86.81 98 GLU A C 1
ATOM 772 O O . GLU A 1 98 ? -4.550 -7.028 -5.356 1.00 86.81 98 GLU A O 1
ATOM 777 N N . PHE A 1 99 ? -3.318 -8.411 -6.619 1.00 83.56 99 PHE A N 1
ATOM 778 C CA . PHE A 1 99 ? -4.305 -8.641 -7.663 1.00 83.56 99 PHE A CA 1
ATOM 779 C C . PHE A 1 99 ? -4.575 -10.136 -7.830 1.00 83.56 99 PHE A C 1
ATOM 781 O O . PHE A 1 99 ? -3.660 -10.958 -7.900 1.00 83.56 99 PHE A O 1
ATOM 788 N N . GLY A 1 100 ? -5.858 -10.483 -7.957 1.00 80.75 100 GLY A N 1
ATOM 789 C CA . GLY A 1 100 ? -6.278 -11.823 -8.361 1.00 80.75 100 GLY A CA 1
ATOM 790 C C . GLY A 1 100 ? -5.967 -12.934 -7.357 1.00 80.75 100 GLY A C 1
ATOM 791 O O . GLY A 1 100 ? -5.742 -14.050 -7.802 1.00 80.75 100 GLY A O 1
ATOM 792 N N . ASN A 1 101 ? -5.976 -12.651 -6.047 1.00 83.19 101 ASN A N 1
ATOM 793 C CA . ASN A 1 101 ? -5.698 -13.627 -4.981 1.00 83.19 101 ASN A CA 1
ATOM 794 C C . ASN A 1 101 ? -4.288 -14.239 -5.108 1.00 83.19 101 ASN A C 1
ATOM 796 O O . ASN A 1 101 ? -4.119 -15.421 -5.396 1.00 83.19 101 ASN A O 1
ATOM 800 N N . SER A 1 102 ? -3.281 -13.383 -4.936 1.00 78.94 102 SER A N 1
ATOM 801 C CA . SER A 1 102 ? -1.840 -13.675 -4.972 1.00 78.94 102 SER A CA 1
ATOM 802 C C . SER A 1 102 ? -1.263 -13.996 -6.351 1.00 78.94 102 SER A C 1
ATOM 804 O O . SER A 1 102 ? -0.139 -14.481 -6.478 1.00 78.94 102 SER A O 1
ATOM 806 N N . HIS A 1 103 ? -2.010 -13.690 -7.409 1.00 83.62 103 HIS A N 1
ATOM 807 C CA . HIS A 1 103 ? -1.566 -13.886 -8.785 1.00 83.62 103 HIS A CA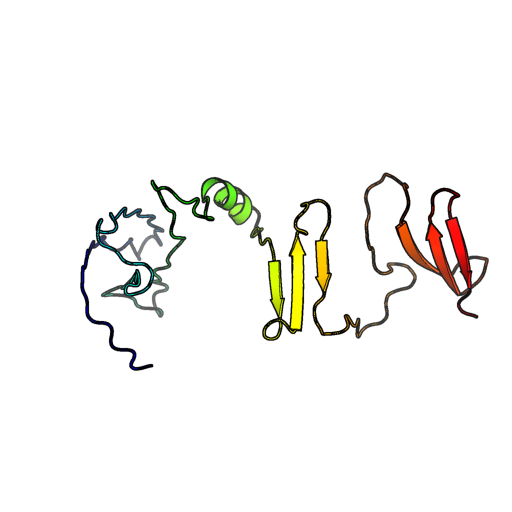 1
ATOM 808 C C . HIS A 1 103 ? -0.712 -12.730 -9.322 1.00 83.62 103 HIS A C 1
ATOM 810 O O . HIS A 1 103 ? 0.124 -12.942 -10.200 1.00 83.62 103 HIS A O 1
ATOM 816 N N . GLY A 1 104 ? -0.885 -11.519 -8.792 1.00 86.62 104 GLY A N 1
ATOM 817 C CA . GLY A 1 104 ? -0.091 -10.348 -9.154 1.00 86.62 104 GLY A CA 1
ATOM 818 C C . GLY A 1 104 ? 0.080 -9.388 -7.984 1.00 86.62 104 GLY A C 1
ATOM 819 O O . GLY A 1 104 ? -0.764 -9.351 -7.093 1.00 86.62 104 GLY A O 1
ATOM 820 N N . LEU A 1 105 ? 1.146 -8.593 -7.992 1.00 88.25 105 LEU A N 1
ATOM 821 C CA . LEU A 1 105 ? 1.375 -7.537 -7.014 1.00 88.25 105 LEU A CA 1
ATOM 822 C C . LEU A 1 105 ? 2.147 -6.353 -7.597 1.00 88.25 105 LEU A C 1
ATOM 824 O O . LEU A 1 105 ? 2.893 -6.497 -8.569 1.00 88.25 105 LEU A O 1
ATOM 828 N N . ILE A 1 106 ? 1.978 -5.196 -6.959 1.00 91.19 106 ILE A N 1
ATOM 829 C CA . ILE A 1 106 ? 2.846 -4.022 -7.083 1.00 91.19 106 ILE A CA 1
ATOM 830 C C . ILE A 1 106 ? 3.134 -3.534 -5.664 1.00 91.19 106 ILE A C 1
ATOM 832 O O . ILE A 1 106 ? 2.191 -3.150 -4.979 1.00 91.19 106 ILE A O 1
ATOM 836 N N . GLN A 1 107 ? 4.388 -3.551 -5.208 1.00 88.44 107 GLN A N 1
ATOM 837 C CA . GLN A 1 107 ? 4.734 -3.169 -3.831 1.00 88.44 107 GLN A CA 1
ATOM 838 C C . GLN A 1 107 ? 6.122 -2.534 -3.708 1.00 88.44 107 GLN A C 1
ATOM 840 O O . GLN A 1 107 ? 6.976 -2.715 -4.568 1.00 88.44 107 GLN A O 1
ATOM 845 N N . VAL A 1 108 ? 6.363 -1.809 -2.622 1.00 85.50 108 VAL A N 1
ATOM 846 C CA . VAL A 1 108 ? 7.696 -1.374 -2.204 1.00 85.50 108 VAL A CA 1
ATOM 847 C C . VAL A 1 108 ? 8.483 -2.608 -1.763 1.00 85.50 108 VAL A C 1
ATOM 849 O O . VAL A 1 108 ? 8.018 -3.385 -0.927 1.00 85.50 108 VAL A O 1
ATOM 852 N N . ALA A 1 109 ? 9.679 -2.795 -2.318 1.00 81.56 109 ALA A N 1
ATOM 853 C CA . ALA A 1 109 ? 10.534 -3.924 -1.977 1.00 81.56 109 ALA A CA 1
ATOM 854 C C . ALA A 1 109 ? 10.922 -3.900 -0.491 1.00 81.56 109 ALA A C 1
ATOM 856 O O . ALA A 1 109 ? 10.984 -2.849 0.152 1.00 81.56 109 ALA A O 1
ATOM 857 N N . LYS A 1 110 ? 11.257 -5.068 0.066 1.00 78.62 110 LYS A N 1
ATOM 858 C CA . LYS A 1 110 ? 11.605 -5.213 1.492 1.00 78.62 110 LYS A CA 1
ATOM 859 C C . LYS A 1 110 ? 12.785 -4.332 1.927 1.00 78.62 110 LYS A C 1
ATOM 861 O O . LYS A 1 110 ? 12.846 -3.917 3.082 1.00 78.62 110 LYS A O 1
ATOM 866 N N . ASP A 1 111 ? 13.719 -4.058 1.019 1.00 79.06 111 ASP A N 1
ATOM 867 C CA . ASP A 1 111 ? 14.860 -3.168 1.261 1.00 79.06 111 ASP A CA 1
ATOM 868 C C . ASP A 1 111 ? 14.518 -1.670 1.140 1.00 79.06 111 ASP A C 1
ATOM 870 O O . ASP A 1 111 ? 15.341 -0.827 1.491 1.00 79.06 111 ASP A O 1
ATOM 874 N N . ARG A 1 112 ? 13.298 -1.339 0.690 1.00 77.88 112 ARG A N 1
ATOM 875 C CA . ARG A 1 112 ? 12.786 0.015 0.420 1.00 77.88 112 ARG A CA 1
ATOM 876 C C . ARG A 1 112 ? 13.610 0.822 -0.582 1.00 77.88 112 ARG A C 1
ATOM 878 O O . ARG A 1 112 ? 13.536 2.049 -0.602 1.00 77.88 112 ARG A O 1
ATOM 885 N N . THR A 1 113 ? 14.387 0.146 -1.422 1.00 75.56 113 THR A N 1
ATOM 886 C CA . THR A 1 113 ? 15.203 0.780 -2.465 1.00 75.56 113 THR A CA 1
ATOM 887 C C . THR A 1 113 ? 14.589 0.653 -3.855 1.00 75.56 113 THR A C 1
ATOM 889 O O . THR A 1 113 ? 14.957 1.407 -4.756 1.00 75.56 113 THR A O 1
ATOM 892 N N . THR A 1 114 ? 13.638 -0.268 -4.035 1.00 75.25 114 THR A N 1
ATOM 893 C CA . THR A 1 114 ? 12.997 -0.570 -5.322 1.00 75.25 114 THR A CA 1
ATOM 894 C C . THR A 1 114 ? 11.488 -0.805 -5.184 1.00 75.25 114 THR A C 1
ATOM 896 O O . THR A 1 114 ? 10.962 -0.925 -4.076 1.00 75.25 114 THR A O 1
ATOM 899 N N . PHE A 1 115 ? 10.784 -0.829 -6.321 1.00 85.00 115 PHE A N 1
ATOM 900 C CA . PHE A 1 115 ? 9.395 -1.280 -6.430 1.00 85.00 115 PHE A CA 1
ATOM 901 C C . PHE A 1 115 ? 9.358 -2.631 -7.147 1.00 85.00 115 PHE A C 1
ATOM 903 O O . PHE A 1 115 ? 9.888 -2.759 -8.252 1.00 85.00 115 PHE A O 1
ATOM 910 N N . ASP A 1 116 ? 8.675 -3.596 -6.546 1.00 83.25 116 ASP A N 1
ATOM 911 C CA . ASP A 1 116 ? 8.428 -4.914 -7.108 1.00 83.25 116 ASP A CA 1
ATOM 912 C C . ASP A 1 116 ? 7.115 -4.901 -7.896 1.00 83.25 116 ASP A C 1
ATOM 914 O O . ASP A 1 116 ? 6.068 -4.514 -7.377 1.00 83.25 116 ASP A O 1
ATOM 918 N N . ILE A 1 117 ? 7.160 -5.371 -9.142 1.00 88.88 117 ILE A N 1
ATOM 919 C CA . ILE A 1 117 ? 5.983 -5.726 -9.944 1.00 88.88 117 ILE A CA 1
ATOM 920 C C . ILE A 1 117 ? 6.137 -7.206 -10.275 1.00 88.88 117 ILE A C 1
ATOM 922 O O . ILE A 1 117 ? 7.099 -7.587 -10.943 1.00 88.88 117 ILE A O 1
ATOM 926 N N . GLY A 1 118 ? 5.236 -8.055 -9.786 1.00 81.44 118 GLY A N 1
ATOM 927 C CA . GLY A 1 118 ? 5.450 -9.502 -9.856 1.00 81.44 118 GLY A CA 1
ATOM 928 C C . GLY A 1 118 ? 4.218 -10.338 -9.546 1.00 81.44 118 GLY A C 1
ATOM 929 O O . GLY A 1 118 ? 3.106 -9.825 -9.515 1.00 81.44 118 GLY A O 1
A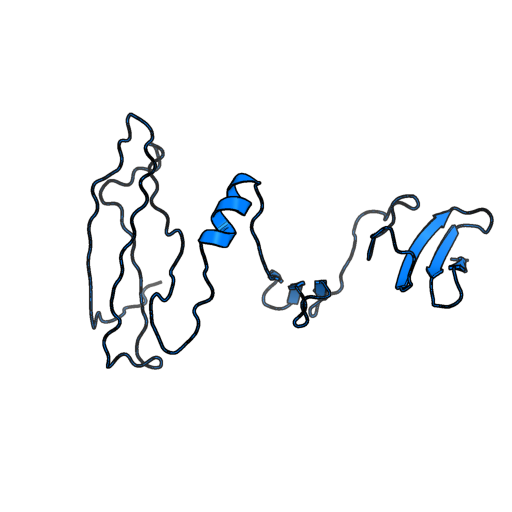TOM 930 N N . GLY A 1 119 ? 4.426 -11.639 -9.340 1.00 85.25 119 GLY A N 1
ATOM 931 C CA . GLY A 1 119 ? 3.377 -12.632 -9.106 1.00 85.25 119 GLY A CA 1
ATOM 932 C C . GLY A 1 119 ? 3.539 -13.856 -10.007 1.00 85.25 119 GLY A C 1
ATOM 933 O O . GLY A 1 119 ? 4.612 -14.096 -10.557 1.00 85.25 119 GLY A O 1
ATOM 934 N N . THR A 1 120 ? 2.472 -14.640 -10.152 1.00 88.25 120 THR A N 1
ATOM 935 C CA . THR A 1 120 ? 2.428 -15.798 -11.061 1.00 88.25 120 THR A CA 1
ATOM 936 C C . THR A 1 120 ? 1.986 -15.424 -12.477 1.00 88.25 120 THR A C 1
ATOM 938 O O . THR A 1 120 ? 2.118 -16.234 -13.394 1.00 88.25 120 THR A O 1
ATOM 941 N N . LEU A 1 121 ? 1.468 -14.207 -12.668 1.00 82.38 121 LEU A N 1
ATOM 942 C CA . LEU A 1 121 ? 1.055 -13.678 -13.965 1.00 82.38 121 LEU A CA 1
ATOM 943 C C . LEU A 1 121 ? 2.183 -12.912 -14.662 1.00 82.38 121 LEU A C 1
ATOM 945 O O . LEU A 1 121 ? 2.969 -12.200 -14.039 1.00 82.38 121 LEU A O 1
ATOM 949 N N . GLU A 1 122 ? 2.201 -12.993 -15.991 1.00 83.94 122 GLU A N 1
ATOM 950 C CA . GLU A 1 122 ? 3.036 -12.126 -16.820 1.00 83.94 122 GLU A CA 1
ATOM 951 C C . GLU A 1 122 ? 2.490 -10.691 -16.846 1.00 83.94 122 GLU A C 1
ATOM 953 O O . GLU A 1 122 ? 1.283 -10.459 -16.946 1.00 83.94 122 GLU A O 1
ATOM 958 N N . THR A 1 123 ? 3.391 -9.708 -16.845 1.00 81.25 123 THR A N 1
ATOM 959 C CA . THR A 1 123 ? 3.022 -8.299 -17.035 1.00 81.25 123 THR A CA 1
ATOM 960 C C . THR A 1 123 ? 2.958 -7.973 -18.529 1.00 81.25 123 THR A C 1
ATOM 962 O O . THR A 1 123 ? 3.970 -8.036 -19.227 1.00 81.25 123 THR A O 1
ATOM 965 N N . ARG A 1 124 ? 1.773 -7.595 -19.032 1.00 81.31 124 ARG A N 1
ATOM 966 C CA . ARG A 1 124 ? 1.541 -7.264 -20.451 1.00 81.31 124 ARG A CA 1
ATOM 967 C C . ARG A 1 124 ? 1.025 -5.839 -20.641 1.00 81.31 124 ARG A C 1
ATOM 969 O O . ARG A 1 124 ? 0.010 -5.453 -20.067 1.00 81.31 124 ARG A O 1
ATOM 976 N N . PHE A 1 125 ? 1.643 -5.108 -21.567 1.00 79.81 125 PHE A N 1
ATOM 977 C CA . PHE A 1 125 ? 1.123 -3.843 -22.088 1.00 79.81 125 PHE A CA 1
ATOM 978 C C . PHE A 1 125 ? 0.299 -4.108 -23.352 1.00 79.81 125 PHE A C 1
ATOM 980 O O . PHE A 1 125 ? 0.827 -4.586 -24.350 1.00 79.81 125 PHE A O 1
ATOM 987 N N . HIS A 1 126 ? -1.004 -3.822 -23.312 1.00 79.06 126 HIS A N 1
ATOM 988 C CA . HIS A 1 126 ? -1.911 -4.081 -24.443 1.00 79.06 12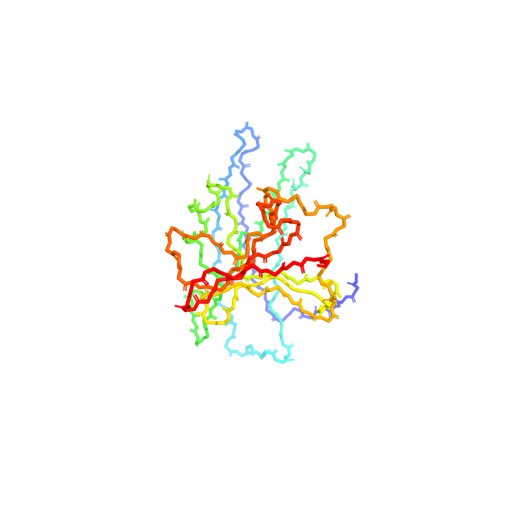6 HIS A CA 1
ATOM 989 C C . HIS A 1 126 ? -1.856 -3.006 -25.538 1.00 79.06 126 HIS A C 1
ATOM 991 O O . HIS A 1 126 ? -2.280 -3.248 -26.662 1.00 79.06 126 HIS A O 1
ATOM 997 N N . ASN A 1 127 ? -1.328 -1.825 -25.216 1.00 79.81 127 ASN A N 1
ATOM 998 C CA . ASN A 1 127 ? -1.147 -0.731 -26.163 1.00 79.81 127 ASN A CA 1
ATOM 999 C C . ASN A 1 127 ? 0.320 -0.630 -26.584 1.00 79.81 127 ASN A C 1
ATOM 1001 O O . ASN A 1 127 ? 1.217 -0.947 -25.803 1.00 79.81 127 ASN A O 1
ATOM 1005 N N . ASN A 1 128 ? 0.558 -0.114 -27.793 1.00 72.44 128 ASN A N 1
ATOM 1006 C CA . ASN A 1 128 ? 1.908 0.118 -28.300 1.00 72.44 128 ASN A CA 1
ATOM 1007 C C . ASN A 1 128 ? 2.712 0.998 -27.333 1.00 72.44 128 ASN A C 1
ATOM 1009 O O . ASN A 1 128 ? 2.329 2.135 -27.036 1.00 72.44 128 ASN A O 1
ATOM 1013 N N . ILE A 1 129 ? 3.867 0.493 -26.900 1.00 69.69 129 ILE A N 1
ATOM 1014 C CA . ILE A 1 129 ? 4.869 1.290 -26.195 1.00 69.69 129 ILE A CA 1
ATOM 1015 C C . ILE A 1 129 ? 5.432 2.284 -27.213 1.00 69.69 129 ILE A C 1
ATOM 1017 O O . ILE A 1 129 ? 6.058 1.903 -28.200 1.00 69.69 129 ILE A O 1
ATOM 1021 N N . ARG A 1 130 ? 5.167 3.579 -27.017 1.00 61.66 130 ARG A N 1
ATOM 1022 C CA . ARG A 1 130 ? 5.590 4.609 -27.976 1.00 61.66 130 ARG A CA 1
ATOM 1023 C C . ARG A 1 130 ? 7.116 4.664 -28.039 1.00 61.66 130 ARG A C 1
ATOM 1025 O O . ARG A 1 130 ? 7.745 4.947 -27.027 1.00 61.66 130 ARG A O 1
ATOM 1032 N N . ALA A 1 131 ? 7.700 4.535 -29.228 1.00 53.72 131 ALA A N 1
ATOM 1033 C CA . ALA A 1 131 ? 9.155 4.560 -29.434 1.00 53.72 131 ALA A CA 1
ATOM 1034 C C . ALA A 1 131 ? 9.857 5.865 -28.997 1.00 53.72 131 ALA A C 1
ATOM 1036 O O . ALA A 1 131 ? 11.068 5.896 -28.879 1.00 53.72 131 ALA A O 1
ATOM 1037 N N . ALA A 1 132 ? 9.130 6.961 -28.761 1.00 52.81 132 ALA A N 1
ATOM 1038 C CA . ALA A 1 132 ? 9.706 8.207 -28.237 1.00 52.81 132 ALA A CA 1
ATOM 1039 C C . ALA A 1 132 ? 9.496 8.402 -26.722 1.00 52.81 132 ALA A C 1
ATOM 1041 O O . ALA A 1 132 ? 9.941 9.407 -26.168 1.00 52.81 132 ALA A O 1
ATOM 1042 N N . LYS A 1 133 ? 8.745 7.509 -26.062 1.00 56.41 133 LYS A N 1
ATOM 1043 C CA . LYS A 1 133 ? 8.387 7.612 -24.633 1.00 56.41 133 LYS A CA 1
ATOM 1044 C C . LYS A 1 133 ? 8.709 6.345 -23.830 1.00 56.41 133 LYS A C 1
ATOM 1046 O O . LYS A 1 133 ? 8.936 6.466 -22.634 1.00 56.41 133 LYS A O 1
ATOM 1051 N N . GLY A 1 134 ? 8.798 5.183 -24.481 1.00 62.62 134 GLY A N 1
ATOM 1052 C CA . GLY A 1 134 ? 9.256 3.918 -23.905 1.00 62.62 134 GLY A CA 1
ATOM 1053 C C . GLY A 1 134 ? 8.456 3.444 -22.688 1.00 62.62 134 GLY A C 1
ATOM 1054 O O . GLY A 1 134 ? 7.376 3.952 -22.389 1.00 62.62 134 GLY A O 1
ATOM 1055 N N . VAL A 1 135 ? 9.017 2.457 -21.987 1.00 66.44 135 VAL A N 1
ATOM 1056 C CA . VAL A 1 135 ? 8.705 2.167 -20.582 1.00 66.44 135 VAL A CA 1
ATOM 1057 C C . VAL A 1 135 ? 9.888 2.698 -19.776 1.00 66.44 135 VAL A C 1
ATOM 1059 O O . VAL A 1 135 ? 11.009 2.225 -19.946 1.00 66.44 135 VAL A O 1
ATOM 1062 N N . SER A 1 136 ? 9.663 3.713 -18.942 1.00 59.38 136 SER A N 1
ATOM 1063 C CA . SER A 1 136 ? 10.721 4.324 -18.130 1.00 59.38 136 SER A CA 1
ATOM 1064 C C . SER A 1 136 ? 10.915 3.532 -16.837 1.00 59.38 136 SER A C 1
ATOM 1066 O O . SER A 1 136 ? 10.315 3.848 -15.815 1.00 59.38 136 SER A O 1
ATOM 1068 N N . ILE A 1 137 ? 11.761 2.504 -16.875 1.00 64.81 137 ILE A N 1
ATOM 1069 C CA . ILE A 1 137 ? 12.165 1.692 -15.709 1.00 64.81 137 ILE A CA 1
ATOM 1070 C C . ILE A 1 137 ? 13.255 2.381 -14.867 1.00 64.81 137 ILE A C 1
ATOM 1072 O O . ILE A 1 137 ? 14.303 1.811 -14.581 1.00 64.81 137 ILE A O 1
ATOM 1076 N N . GLY A 1 138 ? 13.019 3.642 -14.501 1.00 49.53 138 GLY A N 1
ATOM 1077 C CA . GLY A 1 138 ? 13.976 4.480 -13.777 1.00 49.53 138 GLY A CA 1
ATOM 1078 C C . GLY A 1 138 ? 14.302 5.782 -14.506 1.00 49.53 138 GLY A C 1
ATOM 1079 O O . GLY A 1 138 ? 14.473 5.820 -15.723 1.00 49.53 138 GLY A O 1
ATOM 1080 N N . GLY A 1 139 ? 14.367 6.863 -13.731 1.00 41.44 139 GLY A N 1
ATOM 1081 C CA . GLY A 1 139 ? 14.649 8.211 -14.205 1.00 41.44 139 GLY A CA 1
ATOM 1082 C C . GLY A 1 139 ? 14.949 9.141 -13.035 1.00 41.44 139 GLY A C 1
ATOM 1083 O O . GLY A 1 139 ? 14.044 9.722 -12.452 1.00 41.44 139 GLY A O 1
ATOM 1084 N N . ASN A 1 140 ? 16.231 9.288 -12.710 1.00 44.94 140 ASN A N 1
ATOM 1085 C CA . ASN A 1 140 ? 16.774 10.455 -12.017 1.00 44.94 140 ASN A CA 1
ATOM 1086 C C . ASN A 1 140 ? 17.935 10.976 -12.900 1.00 44.94 140 ASN A C 1
ATOM 1088 O O . ASN A 1 140 ? 18.482 10.184 -13.670 1.00 44.94 140 ASN A O 1
ATOM 1092 N N . PRO A 1 141 ? 18.360 12.251 -12.826 1.00 50.72 141 PRO A N 1
ATOM 1093 C CA . PRO A 1 141 ? 19.427 12.847 -13.649 1.00 50.72 14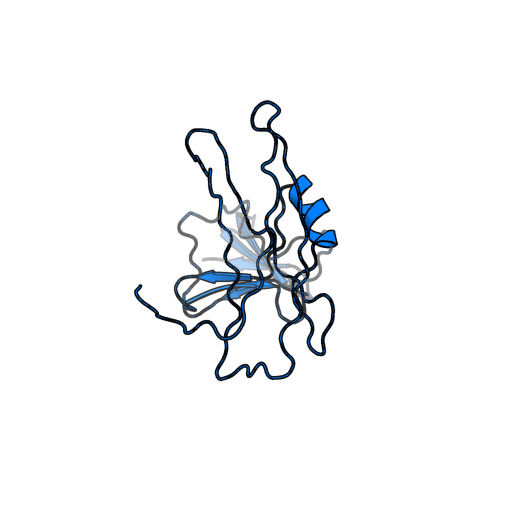1 PRO A CA 1
ATOM 1094 C C . PRO A 1 141 ? 20.797 12.133 -13.634 1.00 50.72 141 PRO A C 1
ATOM 1096 O O . PRO A 1 141 ? 21.715 12.547 -14.337 1.00 50.72 141 PRO A O 1
ATOM 1099 N N . PHE A 1 142 ? 20.957 11.076 -12.837 1.00 51.12 142 PHE A N 1
ATOM 1100 C CA . PHE A 1 142 ? 22.198 10.354 -12.578 1.00 51.12 142 PHE A CA 1
ATOM 1101 C C . PHE A 1 142 ? 22.305 9.096 -13.440 1.00 51.12 142 PHE A C 1
ATOM 1103 O O . PHE A 1 142 ? 21.974 8.001 -13.004 1.00 51.12 142 PHE A O 1
ATOM 1110 N N . GLN A 1 143 ? 22.770 9.296 -14.668 1.00 53.50 143 GLN A N 1
ATOM 1111 C CA . GLN A 1 143 ? 23.070 8.355 -15.757 1.00 53.50 143 GLN A CA 1
ATOM 1112 C C . GLN A 1 143 ? 23.942 7.126 -15.371 1.00 53.50 143 GLN A C 1
ATOM 1114 O O . GLN A 1 143 ? 24.955 6.863 -16.007 1.00 53.50 143 GLN A O 1
ATOM 1119 N N . SER A 1 144 ? 23.579 6.342 -14.356 1.00 54.59 144 SER A N 1
ATOM 1120 C CA . SER A 1 144 ? 24.495 5.409 -13.680 1.00 54.59 144 SER A CA 1
ATOM 1121 C C . SER A 1 144 ? 24.106 3.929 -13.794 1.00 54.59 144 SER A C 1
ATOM 1123 O O . SER A 1 144 ? 24.371 3.191 -12.862 1.00 54.59 144 SER A O 1
ATOM 1125 N N . TRP A 1 145 ? 23.567 3.475 -14.942 1.00 51.72 145 TRP A N 1
ATOM 1126 C CA . TRP A 1 145 ? 23.388 2.043 -15.351 1.00 51.72 145 TRP A CA 1
ATOM 1127 C C . TRP A 1 145 ? 21.958 1.465 -15.210 1.00 51.72 145 TRP A C 1
ATOM 1129 O O . TRP A 1 145 ? 21.155 1.960 -14.429 1.00 51.72 145 TRP A O 1
ATOM 1139 N N . GLY A 1 146 ? 21.626 0.443 -16.019 1.00 51.69 146 GLY A N 1
ATOM 1140 C CA . GLY A 1 146 ? 20.439 -0.417 -15.838 1.00 51.69 146 GLY A CA 1
ATOM 1141 C C . GLY A 1 146 ? 19.163 -0.076 -16.623 1.00 51.69 146 GLY A C 1
ATOM 1142 O O . GLY A 1 146 ? 18.109 -0.615 -16.309 1.00 51.69 146 GLY A O 1
ATOM 1143 N N . HIS A 1 147 ? 19.215 0.791 -17.635 1.00 61.94 147 HIS A N 1
ATOM 1144 C CA . HIS A 1 147 ? 18.014 1.228 -18.360 1.00 61.94 147 HIS A CA 1
ATOM 1145 C C . HIS A 1 147 ? 17.908 0.650 -19.775 1.00 61.94 147 HIS A C 1
ATOM 1147 O O . HIS A 1 147 ? 18.918 0.393 -20.434 1.00 61.94 147 HIS A O 1
ATOM 1153 N N . ILE A 1 148 ? 16.664 0.504 -20.243 1.00 63.88 148 ILE A N 1
ATOM 1154 C CA . ILE A 1 148 ? 16.309 0.082 -21.601 1.00 63.88 148 ILE A CA 1
ATOM 1155 C C . ILE A 1 148 ? 15.481 1.196 -22.244 1.00 63.88 148 ILE A C 1
ATOM 1157 O O . ILE A 1 148 ? 14.393 1.518 -21.770 1.00 63.88 148 ILE A O 1
ATOM 1161 N N . HIS A 1 149 ? 15.988 1.788 -23.328 1.00 65.56 149 HIS A N 1
ATOM 1162 C CA . HIS A 1 149 ? 15.269 2.809 -24.095 1.00 65.56 149 HIS A CA 1
ATOM 1163 C C . HIS A 1 149 ? 15.043 2.330 -25.527 1.00 65.56 149 HIS A C 1
ATOM 1165 O O . HIS A 1 149 ? 15.994 2.128 -26.278 1.00 65.56 149 HIS A O 1
ATOM 1171 N N . PHE A 1 150 ? 13.778 2.177 -25.909 1.00 67.44 150 PHE A N 1
ATOM 1172 C CA . PHE A 1 150 ? 13.378 1.945 -27.295 1.00 67.44 150 PHE A CA 1
ATOM 1173 C C . PHE A 1 150 ? 13.404 3.270 -28.041 1.00 67.44 150 PHE A C 1
ATOM 1175 O O . PHE A 1 150 ? 12.789 4.220 -27.568 1.00 67.44 150 PHE A O 1
ATOM 1182 N N . ARG A 1 151 ? 14.104 3.345 -29.174 1.00 64.44 151 ARG A N 1
ATOM 1183 C CA . ARG A 1 151 ? 14.166 4.555 -30.000 1.00 64.44 151 ARG A CA 1
ATOM 1184 C C . ARG A 1 151 ? 14.380 4.185 -31.462 1.00 64.44 151 ARG A C 1
ATOM 1186 O O . ARG A 1 151 ? 15.103 3.240 -31.760 1.00 64.44 151 ARG A O 1
ATOM 1193 N N . ASP A 1 152 ? 13.784 4.971 -32.352 1.00 64.12 152 ASP A N 1
ATOM 1194 C CA . ASP A 1 152 ? 14.159 5.002 -33.765 1.00 64.12 152 ASP A CA 1
ATOM 1195 C C . ASP A 1 152 ? 15.335 5.979 -33.931 1.00 64.12 152 ASP A C 1
ATOM 1197 O O . ASP A 1 152 ? 15.192 7.193 -33.734 1.00 64.12 152 ASP A O 1
ATOM 1201 N N . GLY A 1 153 ? 16.534 5.427 -34.113 1.00 65.44 153 GLY A N 1
ATOM 1202 C CA . GLY A 1 153 ? 17.792 6.170 -34.162 1.00 65.44 153 GLY A CA 1
ATOM 1203 C C . GLY A 1 153 ? 18.490 6.033 -35.513 1.00 65.44 153 GLY A C 1
ATOM 1204 O O . GLY A 1 153 ? 18.063 5.289 -36.385 1.00 65.44 153 GLY A O 1
ATOM 1205 N N . ASN A 1 154 ? 19.637 6.697 -35.673 1.00 68.38 154 ASN A N 1
ATOM 1206 C CA . ASN A 1 154 ? 20.420 6.650 -36.919 1.00 68.38 154 ASN A CA 1
ATOM 1207 C C . ASN A 1 154 ? 20.966 5.242 -37.268 1.00 68.38 154 ASN A C 1
ATOM 1209 O O . ASN A 1 154 ? 21.544 5.055 -38.332 1.00 68.38 154 ASN A O 1
ATOM 1213 N N . LEU A 1 155 ? 20.812 4.274 -36.357 1.00 69.06 155 LEU A N 1
ATOM 1214 C CA . LEU A 1 155 ? 21.196 2.865 -36.501 1.00 69.06 155 LEU A CA 1
ATOM 1215 C C . LEU A 1 155 ? 19.980 1.934 -36.706 1.00 69.06 155 LEU A C 1
ATOM 1217 O O . LEU A 1 155 ? 20.139 0.718 -36.681 1.00 69.06 155 LEU A O 1
ATOM 1221 N N . GLY A 1 156 ? 18.780 2.491 -36.911 1.00 72.00 156 GLY A N 1
ATOM 1222 C CA . GLY A 1 156 ? 17.530 1.751 -37.102 1.00 72.00 156 GLY A CA 1
ATOM 1223 C C . GLY A 1 156 ? 16.695 1.595 -35.827 1.00 72.00 156 GLY A C 1
ATOM 1224 O O . GLY A 1 156 ? 16.989 2.180 -34.780 1.00 72.00 156 GLY A O 1
ATOM 1225 N N . VAL A 1 157 ? 15.631 0.794 -35.928 1.00 73.69 157 VAL A N 1
ATOM 1226 C CA . VAL A 1 157 ? 14.723 0.494 -34.814 1.00 73.69 157 VAL A CA 1
ATOM 1227 C C . VAL A 1 157 ? 15.381 -0.522 -33.885 1.00 73.69 157 VAL A C 1
ATOM 1229 O O . VAL A 1 157 ? 15.737 -1.629 -34.290 1.00 73.69 157 VAL A O 1
ATOM 1232 N N . GLY A 1 158 ? 15.528 -0.157 -32.617 1.00 75.81 158 GLY A N 1
ATOM 1233 C CA . GLY A 1 158 ? 16.141 -1.029 -31.627 1.00 75.81 158 GLY A CA 1
ATOM 1234 C C . GLY A 1 158 ? 15.945 -0.535 -30.205 1.00 75.81 158 GLY A C 1
ATOM 1235 O O . GLY A 1 158 ? 15.127 0.353 -29.933 1.00 75.81 158 GLY A O 1
ATOM 1236 N N . PHE A 1 159 ? 16.718 -1.104 -29.288 1.00 76.00 159 PHE A N 1
ATOM 1237 C CA . PHE A 1 159 ? 16.781 -0.635 -27.910 1.00 76.00 159 PHE A CA 1
ATOM 1238 C C . PHE A 1 159 ? 18.221 -0.406 -27.468 1.00 76.00 159 PHE A C 1
ATOM 1240 O O . PHE A 1 159 ? 19.147 -1.119 -27.856 1.00 76.00 159 PHE A O 1
ATOM 1247 N N . TYR A 1 160 ? 18.400 0.607 -26.632 1.00 74.94 160 TYR A N 1
ATOM 1248 C CA . TYR A 1 160 ? 19.674 0.916 -26.011 1.00 74.94 160 TYR A CA 1
ATOM 1249 C C . TYR A 1 160 ? 19.711 0.377 -24.583 1.00 74.94 160 TYR A C 1
ATOM 1251 O O . TYR A 1 160 ? 18.782 0.629 -23.815 1.00 74.94 160 TYR A O 1
ATOM 1259 N N . VAL A 1 161 ? 20.793 -0.320 -24.232 1.00 74.06 161 VAL A N 1
ATOM 1260 C CA . VAL A 1 161 ? 21.099 -0.786 -22.872 1.00 74.06 161 VAL A CA 1
ATOM 1261 C C . VAL A 1 161 ? 22.307 -0.019 -22.357 1.00 74.06 161 VAL A C 1
ATOM 1263 O O . VAL A 1 161 ? 23.312 0.079 -23.058 1.00 74.06 161 VAL A O 1
ATOM 1266 N N . HIS A 1 162 ? 22.248 0.497 -21.133 1.00 68.50 162 HIS A N 1
ATOM 1267 C CA . HIS A 1 162 ? 23.396 1.154 -20.508 1.00 68.50 162 HIS A CA 1
ATOM 1268 C C . HIS A 1 162 ? 23.942 0.350 -19.346 1.00 68.50 162 HIS A C 1
ATOM 1270 O O . HIS A 1 162 ? 23.238 0.053 -18.378 1.00 68.50 162 HIS A O 1
ATOM 1276 N N . ASN A 1 163 ? 25.226 0.042 -19.435 1.00 69.19 163 ASN A N 1
ATOM 1277 C CA . ASN A 1 163 ? 25.980 -0.631 -18.391 1.00 69.19 163 ASN A CA 1
ATOM 1278 C C . ASN A 1 163 ? 27.145 0.261 -17.938 1.00 69.19 163 ASN A C 1
ATOM 1280 O O . ASN A 1 163 ? 27.243 1.424 -18.331 1.00 69.19 163 ASN A O 1
ATOM 1284 N N . ALA A 1 164 ? 28.045 -0.299 -17.130 1.00 69.00 164 ALA A N 1
ATOM 1285 C CA . ALA A 1 164 ? 29.246 0.389 -16.662 1.00 69.00 164 ALA A CA 1
ATOM 1286 C C . ALA A 1 164 ? 30.128 0.974 -17.782 1.00 69.00 164 ALA A C 1
ATOM 1288 O O . ALA A 1 164 ? 30.890 1.902 -17.536 1.00 69.00 164 ALA A O 1
ATOM 1289 N N . ASN A 1 165 ? 29.992 0.474 -19.012 1.00 73.31 165 ASN A N 1
ATOM 1290 C CA . ASN A 1 165 ? 30.793 0.854 -20.172 1.00 73.31 165 ASN A CA 1
ATOM 1291 C C . ASN A 1 165 ? 30.045 1.783 -21.145 1.00 73.31 165 ASN A C 1
ATOM 1293 O O . ASN A 1 165 ? 30.483 1.955 -22.281 1.00 73.31 165 ASN A O 1
ATOM 1297 N N . GLY A 1 166 ? 28.912 2.361 -20.735 1.00 75.38 166 GLY A N 1
ATOM 1298 C CA . GLY A 1 166 ? 28.133 3.289 -21.551 1.00 75.38 166 GLY A CA 1
ATOM 1299 C C . GL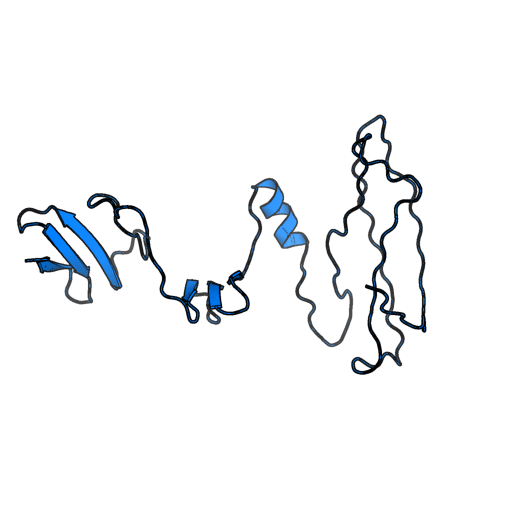Y A 1 166 ? 26.956 2.634 -22.273 1.00 75.38 166 GLY A C 1
ATOM 1300 O O . GLY A 1 166 ? 26.442 1.596 -21.854 1.00 75.38 166 GLY A O 1
ATOM 1301 N N . TRP A 1 167 ? 26.482 3.296 -23.330 1.00 76.06 167 TRP A N 1
ATOM 1302 C CA . TRP A 1 167 ? 25.288 2.915 -24.083 1.00 76.06 167 TRP A CA 1
ATOM 1303 C C . TRP A 1 167 ? 25.607 1.937 -25.213 1.00 76.06 167 TRP A C 1
ATOM 1305 O O . TRP A 1 167 ? 26.467 2.204 -26.049 1.00 76.06 167 TRP A O 1
ATOM 1315 N N . HIS A 1 168 ? 24.837 0.854 -25.288 1.00 80.50 168 HIS A N 1
ATOM 1316 C CA . HIS A 1 168 ? 24.965 -0.197 -26.295 1.00 80.50 168 HIS A CA 1
ATOM 1317 C C . HIS A 1 168 ? 23.654 -0.334 -27.058 1.00 80.50 168 HIS A C 1
ATOM 1319 O O . HIS A 1 168 ? 22.600 -0.521 -26.450 1.00 80.50 168 HIS A O 1
ATOM 1325 N N . PHE A 1 169 ? 23.714 -0.229 -28.382 1.00 83.88 169 PHE A N 1
ATOM 1326 C CA . PHE A 1 169 ? 22.552 -0.395 -29.251 1.00 83.88 169 PHE A CA 1
ATOM 1327 C C . PHE A 1 169 ? 22.363 -1.864 -29.627 1.00 83.88 169 PHE A C 1
ATOM 1329 O O . PHE A 1 169 ? 23.314 -2.517 -30.051 1.00 83.88 169 PHE A O 1
ATOM 1336 N N . ASN A 1 170 ? 21.131 -2.355 -29.521 1.00 79.88 170 ASN A N 1
ATOM 1337 C CA . ASN A 1 170 ? 20.726 -3.671 -29.997 1.00 79.88 170 ASN A CA 1
ATOM 1338 C C . ASN A 1 170 ? 19.642 -3.491 -31.061 1.00 79.88 170 ASN A C 1
ATOM 1340 O O . ASN A 1 170 ? 18.559 -2.970 -30.770 1.00 79.88 170 ASN A O 1
ATOM 1344 N N . ALA A 1 171 ? 19.953 -3.901 -32.290 1.00 79.81 171 ALA A N 1
ATOM 1345 C CA . ALA A 1 171 ? 19.018 -3.856 -33.405 1.00 79.81 171 ALA A CA 1
ATOM 1346 C C . ALA A 1 171 ? 17.904 -4.895 -33.210 1.00 79.81 171 ALA A C 1
ATOM 1348 O O . ALA A 1 171 ? 18.155 -6.007 -32.746 1.00 79.81 171 ALA A O 1
ATOM 1349 N N . LEU A 1 172 ? 16.672 -4.532 -33.573 1.00 70.94 172 LEU A N 1
ATOM 1350 C CA . LEU A 1 172 ? 15.526 -5.449 -33.600 1.00 70.94 172 LEU A CA 1
ATOM 1351 C C . LEU A 1 172 ? 15.309 -6.033 -35.010 1.00 70.94 172 LEU A C 1
ATOM 1353 O O . LEU A 1 172 ? 14.169 -6.173 -35.456 1.00 70.94 172 LEU A O 1
ATOM 1357 N N . GLY A 1 173 ? 16.407 -6.342 -35.709 1.00 61.72 173 GLY A N 1
ATOM 1358 C CA . GLY A 1 173 ? 16.438 -6.859 -37.079 1.00 61.72 173 GLY A CA 1
ATOM 1359 C C . GLY A 1 173 ? 17.845 -7.228 -37.515 1.00 61.72 173 GLY A C 1
ATOM 1360 O O . GLY A 1 173 ? 18.749 -6.391 -37.294 1.00 61.72 173 GLY A O 1
#

Organism: Bacillus thuringiensis (NCBI:txid1428)

Sequence (173 aa):
DNVHYDIWHEEKVSFDAPSTFYGDIQRRAFTFTVPKNYDIHEHAIVVKVESADGDISKGTAVCVSGIQLVTGRYPSMYEWQAQSAEVYAGTMPIDGLEFGNSHGLIQVAKDRTTFDIGGTLETRFHNNIRAAKGVSIGGNPFQSWGHIHFRDGNLGVGFYVHNANGWHFNALG

Radius of gyration: 25.93 Å; chains: 1; bounding box: 61×42×67 Å

pLDDT: mean 70.79, std 13.61, range [38.78, 91.19]